Protein 2X1F (pdb70)

Secondary structure (DSSP, 8-state):
--SEEEEES--TT--HHHHHHHHHTTS-EEEEE--B-TTT--B-SEEEEEESSHHHHHHHHHHHTT-EETTEE-EEEE-S-SSGGGHHHHHTT-

Sequence (94 aa):
PSRVVYLGSIPYDQTEEQILDDLCSSNVGPVINLKMMFDPQTGRSKGYAFIEFRDLESSASAVRNLNGYQLGSRFLKCGYSSNSDISGVSSLEHHHH

B-factor: mean 23.45, std 8.24, range [11.52, 58.86]

Nearest PDB structures (foldseek):
  2x1f-assembly1_A  TM=1.011E+00  e=2.261E-21  Saccharomyces cerevisiae
  2x1b-assembly1_A  TM=9.189E-01  e=8.576E-16  Saccharomyces cerevisiae
  6gd3-assembly2_B  TM=8.929E-01  e=2.768E-09  Homo sapiens
  4fxv-assembly1_A  TM=9.094E-01  e=5.404E-09  Homo sapiens
  4qqb-assembly2_B  TM=8.975E-01  e=9.868E-09  Drosophila melanogaster

Structure (mmCIF, N/CA/C/O backbone):
data_2X1F
#
_entry.id   2X1F
#
_cell.length_a   56.719
_cell.length_b   56.719
_cell.length_c   29.169
_cell.angle_alph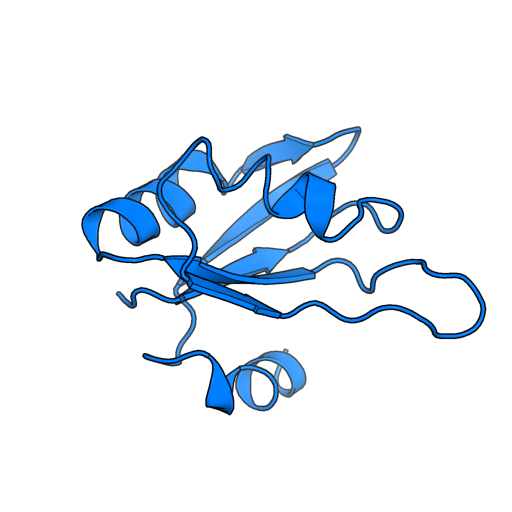a   90.00
_cell.angle_beta   90.00
_cell.angle_gamma   90.00
#
_symmetry.space_group_name_H-M   'P 4'
#
loop_
_entity.id
_entity.type
_entity.pdbx_description
1 polymer "MRNA 3'-END-PROCESSING PROTEIN RNA15"
2 polymer "5'-R(*GP*UP*UP*GP*UP)-3'"
3 water water
#
loop_
_atom_site.group_PDB
_atom_site.id
_atom_site.type_symbol
_atom_site.label_atom_id
_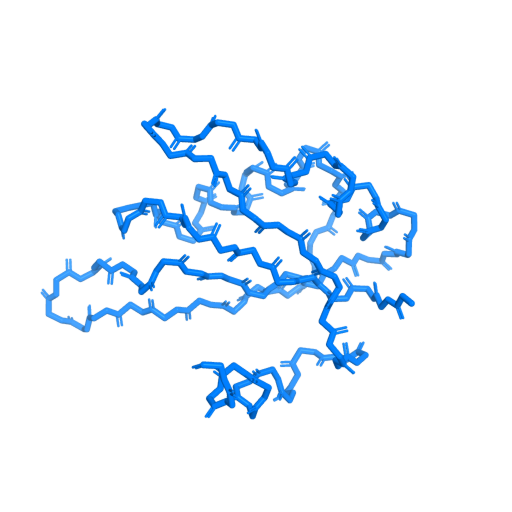atom_site.label_alt_id
_atom_site.label_comp_id
_atom_site.label_asym_id
_atom_site.label_entity_id
_atom_site.label_seq_id
_atom_site.pdbx_PDB_ins_code
_atom_site.Cartn_x
_atom_site.Cartn_y
_atom_site.Cartn_z
_atom_site.occupancy
_atom_site.B_iso_or_equiv
_atom_site.auth_seq_id
_atom_site.auth_comp_id
_atom_site.auth_asym_id
_atom_site.auth_atom_id
_atom_site.pdbx_PDB_model_num
ATOM 1 N N . PRO A 1 1 ? 18.817 3.702 31.200 1.00 25.58 16 PRO A N 1
ATOM 2 C CA . PRO A 1 1 ? 17.616 4.234 30.581 1.00 24.88 16 PRO A CA 1
ATOM 3 C C . PRO A 1 1 ? 16.349 4.186 31.438 1.00 23.77 16 PRO A C 1
ATOM 4 O O . PRO A 1 1 ? 16.320 3.580 32.512 1.00 25.13 16 PRO A O 1
ATOM 8 N N . SER A 1 2 ? 15.310 4.840 30.936 1.00 21.43 17 SER A N 1
ATOM 9 C CA . SER A 1 2 ? 14.031 4.961 31.622 1.00 19.35 17 SER A CA 1
ATOM 10 C C . SER A 1 2 ? 13.035 5.267 30.533 1.00 17.69 17 SER A C 1
ATOM 11 O O . SER A 1 2 ? 13.436 5.713 29.463 1.00 17.15 17 SER A O 1
ATOM 14 N N . ARG A 1 3 ? 11.747 5.055 30.804 1.00 16.49 18 ARG A N 1
ATOM 15 C CA . ARG A 1 3 ? 10.711 5.511 29.887 1.00 15.66 18 ARG A CA 1
ATOM 16 C C . ARG A 1 3 ? 10.481 7.013 30.050 1.00 14.62 18 ARG A C 1
ATOM 17 O O . ARG A 1 3 ? 9.834 7.632 29.195 1.00 13.95 18 ARG A O 1
ATOM 25 N N . VAL A 1 4 ? 11.000 7.582 31.136 1.00 13.48 19 VAL A N 1
ATOM 26 C CA . VAL A 1 4 ? 10.870 9.017 31.405 1.00 13.00 19 VAL A CA 1
ATOM 27 C C . VAL A 1 4 ? 12.119 9.778 30.940 1.00 12.83 19 VAL A C 1
ATOM 28 O O . VAL A 1 4 ? 13.252 9.408 31.264 1.00 13.26 19 VAL A O 1
ATOM 32 N N . VAL A 1 5 ? 11.909 10.858 30.206 1.00 12.01 20 VAL A N 1
ATOM 33 C CA . VAL A 1 5 ? 13.000 11.734 29.796 1.00 11.63 20 VAL A CA 1
ATOM 34 C C . VAL A 1 5 ? 12.775 13.141 30.344 1.00 11.52 20 VAL A C 1
ATOM 35 O O . VAL A 1 5 ? 11.642 13.562 30.584 1.00 12.67 20 VAL A O 1
ATOM 39 N N . TYR A 1 6 ? 13.881 13.832 30.563 1.00 11.68 21 TYR A N 1
ATOM 40 C CA . TYR A 1 6 ? 13.879 15.261 30.838 1.00 11.60 21 TYR A CA 1
ATOM 41 C C . TYR A 1 6 ? 14.117 16.019 29.542 1.00 11.92 21 TYR A C 1
ATOM 42 O O . TYR A 1 6 ? 14.997 15.664 28.752 1.00 11.71 21 TYR A O 1
ATOM 51 N N . LEU A 1 7 ? 13.331 17.076 29.331 1.00 11.79 22 LEU A N 1
ATOM 52 C CA . LEU A 1 7 ? 13.468 17.953 28.180 1.00 12.28 22 LEU A CA 1
ATOM 53 C C . LEU A 1 7 ? 13.650 19.380 28.696 1.00 12.33 22 LEU A C 1
ATOM 54 O O . LEU A 1 7 ? 12.801 19.881 29.432 1.00 13.20 22 LEU A O 1
ATOM 59 N N . GLY A 1 8 ? 14.756 20.020 28.328 1.00 12.95 23 GLY A N 1
ATOM 60 C CA . GLY A 1 8 ? 15.098 21.335 28.842 1.00 13.16 23 GLY A CA 1
ATOM 61 C C . GLY A 1 8 ? 15.438 22.335 27.752 1.00 13.58 23 GLY A C 1
ATOM 62 O O . GLY A 1 8 ? 15.542 22.005 26.564 1.00 13.12 23 GLY A O 1
ATOM 63 N N . SER A 1 9 ? 15.597 23.575 28.187 1.00 14.73 24 SER A N 1
ATOM 64 C CA . SER A 1 9 ? 15.871 24.712 27.320 1.00 15.80 24 SER A CA 1
ATOM 65 C C . SER A 1 9 ? 14.688 24.989 26.387 1.00 15.80 24 SER A C 1
ATOM 66 O O . SER A 1 9 ? 14.872 25.469 25.260 1.00 16.36 24 SER A O 1
ATOM 69 N N . ILE A 1 10 ? 13.484 24.681 26.872 1.00 15.64 25 ILE A N 1
ATOM 70 C CA . ILE A 1 10 ? 12.251 24.860 26.101 1.00 16.23 25 ILE A CA 1
ATOM 71 C C . ILE A 1 10 ? 11.861 26.342 26.144 1.00 16.83 25 ILE A C 1
ATOM 72 O O . ILE A 1 10 ? 11.798 26.933 27.231 1.00 16.96 25 ILE A O 1
ATOM 77 N N . PRO A 1 11 ? 11.580 26.937 24.977 1.00 18.52 26 PRO A N 1
ATOM 78 C CA . PRO A 1 11 ? 11.057 28.305 25.010 1.00 19.17 26 PRO A CA 1
ATOM 79 C C . PRO A 1 11 ? 9.830 28.417 25.924 1.00 20.50 26 PRO A C 1
ATOM 80 O O . PRO A 1 11 ? 8.927 27.589 25.856 1.00 20.13 26 PRO A O 1
ATOM 84 N N . TYR A 1 12 ? 9.805 29.446 26.768 1.00 20.97 27 TYR A N 1
ATOM 85 C CA . TYR A 1 12 ? 8.831 29.554 27.870 1.00 22.28 27 TYR A CA 1
ATOM 86 C C . TYR A 1 12 ? 7.349 29.614 27.493 1.00 23.19 27 TYR A C 1
ATOM 87 O O . TYR A 1 12 ? 6.487 29.229 28.296 1.00 23.85 27 TYR A O 1
ATOM 96 N N . ASP A 1 13 ? 7.059 30.109 26.304 1.00 24.03 28 ASP A N 1
ATOM 97 C CA . ASP A 1 13 ? 5.670 30.257 25.870 1.00 25.15 28 ASP A CA 1
ATOM 98 C C . ASP A 1 13 ? 5.117 28.971 25.274 1.00 24.95 28 ASP A C 1
ATOM 99 O O . ASP A 1 13 ? 3.899 28.853 25.111 1.00 26.14 28 ASP A O 1
ATOM 104 N N . GLN A 1 14 ? 5.985 28.006 24.957 1.00 24.72 29 GLN A N 1
ATOM 105 C CA . GLN A 1 14 ? 5.502 26.725 24.437 1.00 23.99 29 GLN A CA 1
ATOM 106 C C . GLN A 1 14 ? 4.544 26.108 25.443 1.00 23.66 29 GLN A C 1
ATOM 107 O O . GLN A 1 14 ? 4.845 26.029 26.640 1.00 23.83 29 GLN A O 1
ATOM 113 N N . THR A 1 15 ? 3.384 25.673 24.960 1.00 23.53 30 THR A N 1
ATOM 114 C CA . THR A 1 15 ? 2.354 25.112 25.823 1.00 23.55 30 THR A CA 1
ATOM 115 C C . THR A 1 15 ? 2.554 23.604 26.001 1.00 23.26 30 THR A C 1
ATOM 116 O O . THR A 1 15 ? 3.360 22.998 25.295 1.00 23.14 30 THR A O 1
ATOM 120 N N . GLU A 1 16 ? 1.822 23.009 26.937 1.00 23.73 31 GLU A N 1
ATOM 121 C CA . GLU A 1 16 ? 1.868 21.559 27.162 1.00 24.10 31 GLU A CA 1
ATOM 122 C C . GLU A 1 16 ? 1.431 20.808 25.902 1.00 23.73 31 GLU A C 1
ATOM 123 O O . GLU A 1 16 ? 1.976 19.757 25.558 1.00 23.22 31 GLU A O 1
ATOM 129 N N . GLU A 1 17 ? 0.463 21.387 25.204 1.00 23.45 32 GLU A N 1
ATOM 130 C CA . GLU A 1 17 ? -0.080 20.811 23.983 1.00 23.14 32 GLU A CA 1
ATOM 131 C C . GLU A 1 17 ? 0.987 20.794 22.874 1.00 22.05 32 GLU A C 1
ATOM 132 O O . GLU A 1 17 ? 1.124 19.805 22.150 1.00 22.14 32 GLU A O 1
ATOM 138 N N . GLN A 1 18 ? 1.763 21.874 22.767 1.00 20.87 33 GLN A N 1
ATOM 139 C CA . GLN A 1 18 ? 2.844 21.979 21.792 1.00 19.89 33 GLN A CA 1
ATOM 140 C C . GLN A 1 18 ? 3.983 21.003 22.072 1.00 18.70 33 GLN A C 1
ATOM 141 O O . GLN A 1 18 ? 4.553 20.439 21.144 1.00 18.55 33 GLN A O 1
ATOM 147 N N . ILE A 1 19 ? 4.305 20.820 23.348 1.00 17.64 34 ILE A N 1
ATOM 148 C CA . ILE A 1 19 ? 5.344 19.861 23.742 1.00 16.74 34 ILE A CA 1
ATOM 149 C C . ILE A 1 19 ? 4.838 18.442 23.524 1.00 16.53 34 ILE A C 1
ATOM 150 O O . ILE A 1 19 ? 5.582 17.591 23.048 1.00 15.92 34 ILE A O 1
ATOM 155 N N . LEU A 1 20 ? 3.570 18.189 23.844 1.00 16.37 35 LEU A N 1
ATOM 156 C CA . LEU A 1 20 ? 2.956 16.895 23.554 1.00 16.89 35 LEU A CA 1
ATOM 157 C C . LEU A 1 20 ? 3.022 16.580 22.059 1.00 17.24 35 LEU A C 1
ATOM 158 O O . LEU A 1 20 ? 3.402 15.473 21.675 1.00 17.28 35 LEU A O 1
ATOM 163 N N . ASP A 1 21 ? 2.652 17.556 21.226 1.00 17.47 36 ASP A N 1
ATOM 164 C CA A ASP A 1 21 ? 2.688 17.389 19.773 0.70 18.19 36 ASP A CA 1
ATOM 165 C CA B ASP A 1 21 ? 2.693 17.413 19.767 0.30 17.90 36 ASP A CA 1
ATOM 166 C C . ASP A 1 21 ? 4.106 17.082 19.293 1.00 18.04 36 ASP A C 1
ATOM 167 O O . ASP A 1 21 ? 4.306 16.184 18.461 1.00 18.47 36 ASP A O 1
ATOM 176 N N . LEU A 1 22 ? 5.089 17.809 19.821 1.00 17.24 37 LEU A N 1
ATOM 177 C CA . LEU A 1 22 ? 6.501 17.551 19.503 1.00 17.45 37 LEU A CA 1
ATOM 178 C C . LEU A 1 22 ? 6.871 16.107 19.841 1.00 17.29 37 LEU A C 1
ATOM 179 O O . LEU A 1 22 ? 7.387 15.363 18.994 1.00 17.23 37 LEU A O 1
ATOM 184 N N . CYS A 1 23 ? 6.605 15.721 21.085 1.00 17.33 38 CYS A N 1
ATOM 185 C CA . CYS A 1 23 ? 6.994 14.409 21.583 1.00 17.75 38 CYS A CA 1
ATOM 186 C C . CYS A 1 23 ? 6.263 13.267 20.869 1.00 18.82 38 CYS A C 1
ATOM 187 O O . CYS A 1 23 ? 6.800 12.158 20.780 1.00 18.76 38 CYS A O 1
ATOM 190 N N . SER A 1 24 ? 5.067 13.541 20.340 1.00 19.60 39 SER A N 1
ATOM 191 C CA A SER A 1 24 ? 4.285 12.552 19.584 0.70 20.45 39 SER A CA 1
ATOM 192 C CA B SER A 1 24 ? 4.295 12.529 19.609 0.30 19.96 39 SER A CA 1
ATOM 193 C C . SER A 1 24 ? 4.999 12.075 18.329 1.00 20.16 39 SER A C 1
ATOM 194 O O . SER A 1 24 ? 4.735 10.976 17.834 1.00 20.92 39 SER A O 1
ATOM 199 N N . ASN A 1 25 ? 5.876 12.917 17.793 1.00 20.02 40 ASN A N 1
ATOM 200 C CA . ASN A 1 25 ? 6.699 12.538 16.643 1.00 20.36 40 ASN A CA 1
ATOM 201 C C . ASN A 1 25 ? 7.691 11.431 17.000 1.00 19.91 40 ASN A C 1
ATOM 202 O O . ASN A 1 25 ? 8.198 10.744 16.112 1.00 19.96 40 ASN A O 1
ATOM 207 N N . VAL A 1 26 ? 7.983 11.292 18.297 1.00 19.52 41 VAL A N 1
ATOM 208 C CA . VAL A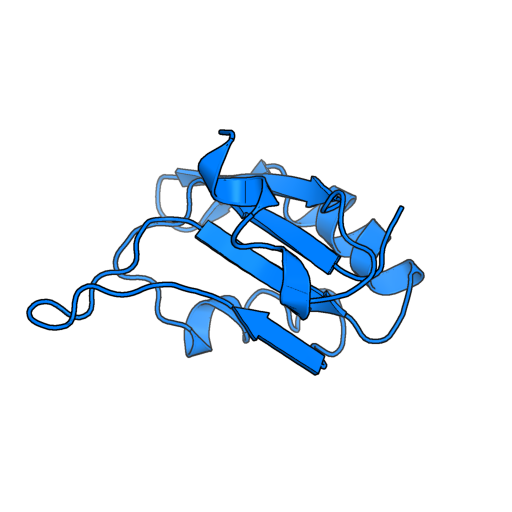 1 26 ? 8.848 10.239 18.812 1.00 19.17 41 VAL A CA 1
ATOM 209 C C . VAL A 1 26 ? 8.051 8.966 19.078 1.00 19.30 41 VAL A C 1
ATOM 210 O O . VAL A 1 26 ? 8.421 7.885 18.609 1.00 19.78 41 VAL A O 1
ATOM 214 N N . GLY A 1 27 ? 6.964 9.097 19.839 1.00 19.06 42 GLY A N 1
ATOM 215 C CA . GLY A 1 27 ? 6.122 7.962 20.211 1.00 19.48 42 GLY A CA 1
ATOM 216 C C . GLY A 1 27 ? 5.015 8.388 21.164 1.00 19.63 42 GLY A C 1
ATOM 217 O O . GLY A 1 27 ? 5.008 9.532 21.614 1.00 19.69 42 GLY A O 1
ATOM 218 N N . PRO A 1 28 ? 4.074 7.477 21.475 1.00 19.78 43 PRO A N 1
ATOM 219 C CA . PRO A 1 28 ? 2.981 7.750 22.421 1.00 19.72 43 PRO A CA 1
ATOM 220 C C . PRO A 1 28 ? 3.467 8.215 23.783 1.00 18.69 43 PRO A C 1
ATOM 221 O O . PRO A 1 28 ? 4.412 7.647 24.325 1.00 18.96 43 PRO A O 1
ATOM 225 N N . VAL A 1 29 ? 2.802 9.233 24.328 1.00 17.53 44 VAL A N 1
ATOM 226 C CA . VAL A 1 29 ? 3.159 9.800 25.620 1.00 17.12 44 VAL A CA 1
ATOM 227 C C . VAL A 1 29 ? 2.079 9.417 26.630 1.00 17.40 44 VAL A C 1
ATOM 228 O O . VAL A 1 29 ? 0.890 9.672 26.398 1.00 16.53 44 VAL A O 1
ATOM 232 N N . ILE A 1 30 ? 2.474 8.805 27.740 1.00 17.90 45 ILE A N 1
ATOM 233 C CA . ILE A 1 30 ? 1.509 8.421 28.776 1.00 18.68 45 ILE A CA 1
ATOM 234 C C . ILE A 1 30 ? 1.424 9.424 29.934 1.00 19.06 45 ILE A C 1
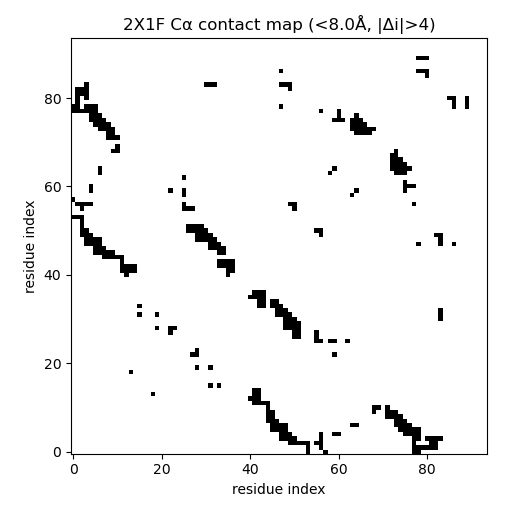ATOM 235 O O . ILE A 1 30 ? 0.378 9.546 30.568 1.00 19.40 45 ILE A O 1
ATOM 240 N N . ASN A 1 31 ? 2.495 10.173 30.183 1.00 18.86 46 ASN A N 1
ATOM 241 C CA . ASN A 1 31 ? 2.479 11.217 31.209 1.00 19.23 46 ASN A CA 1
ATOM 242 C C . ASN A 1 31 ? 3.373 12.375 30.794 1.00 19.06 46 ASN A C 1
ATOM 243 O O . ASN A 1 31 ? 4.372 12.181 30.107 1.00 17.68 46 ASN A O 1
ATOM 248 N N . LEU A 1 32 ? 3.011 13.587 31.207 1.00 19.40 47 LEU A N 1
ATOM 249 C CA . LEU A 1 32 ? 3.804 14.757 30.873 1.00 20.13 47 LEU A CA 1
ATOM 250 C C . LEU A 1 32 ? 3.684 15.777 31.993 1.00 20.75 47 LEU A C 1
ATOM 251 O O . LEU A 1 32 ? 2.578 16.221 32.303 1.00 21.33 47 LEU A O 1
ATOM 256 N N . LYS A 1 33 ? 4.818 16.128 32.599 1.00 20.12 48 LYS A N 1
ATOM 257 C CA . LYS A 1 33 ? 4.867 17.056 33.732 1.00 20.79 48 LYS A CA 1
ATOM 258 C C . LYS A 1 33 ? 5.625 18.317 33.345 1.00 20.48 48 LYS A C 1
ATOM 259 O O . LYS A 1 33 ? 6.805 18.252 32.989 1.00 19.67 48 LYS A O 1
ATOM 265 N N . MET A 1 34 ? 4.930 19.455 33.403 1.00 20.54 49 MET A N 1
ATOM 266 C CA . MET A 1 34 ? 5.529 20.772 33.201 1.00 21.00 49 MET A CA 1
ATOM 267 C C . MET A 1 34 ? 5.052 21.698 34.317 1.00 21.47 49 MET A C 1
ATOM 268 O O . MET A 1 34 ? 4.170 21.339 35.082 1.00 22.20 49 MET A O 1
ATOM 273 N N . MET A 1 35 ? 5.647 22.880 34.403 1.00 22.70 50 MET A N 1
ATOM 274 C CA . MET A 1 35 ? 5.236 23.879 35.384 1.00 23.93 50 MET A CA 1
ATOM 275 C C . MET A 1 35 ? 5.041 25.205 34.705 1.00 23.82 50 MET A C 1
ATOM 276 O O . MET A 1 35 ? 5.845 25.597 33.860 1.00 23.70 50 MET A O 1
ATOM 281 N N . PHE A 1 36 ? 3.969 25.892 35.094 1.00 24.14 51 PHE A N 1
ATOM 282 C CA . PHE A 1 36 ? 3.596 27.168 34.506 1.00 24.44 51 PHE A CA 1
ATOM 283 C C . PHE A 1 36 ? 3.303 28.146 35.628 1.00 25.13 51 PHE A C 1
ATOM 284 O O . PHE A 1 36 ? 2.770 27.754 36.662 1.00 25.57 51 PHE A O 1
ATOM 292 N N . ASP A 1 37 ? 3.662 29.407 35.417 1.00 26.40 52 ASP A N 1
ATOM 293 C CA . ASP A 1 37 ? 3.320 30.482 36.346 1.00 27.25 52 ASP A CA 1
ATOM 294 C C . ASP A 1 37 ? 1.807 30.718 36.290 1.00 27.71 52 ASP A C 1
ATOM 295 O O . ASP A 1 37 ? 1.248 30.874 35.197 1.00 27.18 52 A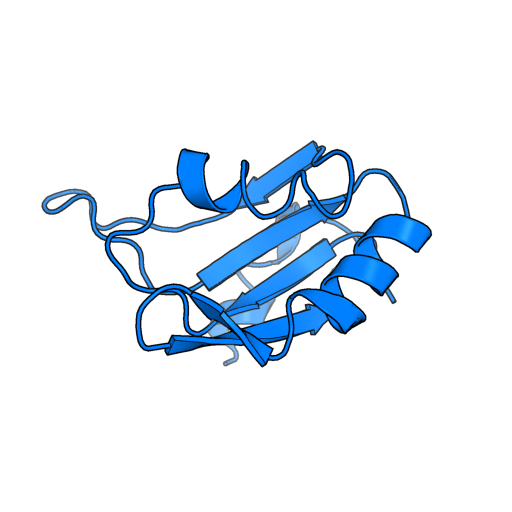SP A O 1
ATOM 300 N N . PRO A 1 38 ? 1.134 30.742 37.461 1.00 28.48 53 PRO A N 1
ATOM 301 C CA . PRO A 1 38 ? -0.330 30.843 37.453 1.00 28.97 53 PRO A CA 1
ATOM 302 C C . PRO A 1 38 ? -0.880 32.166 36.901 1.00 29.48 53 PRO A C 1
ATOM 303 O O . PRO A 1 38 ? -2.034 32.212 36.467 1.00 29.51 53 PRO A O 1
ATOM 307 N N . GLN A 1 39 ? -0.060 33.217 36.922 1.00 30.39 54 GLN A N 1
ATOM 308 C CA . GLN A 1 39 ? -0.469 34.553 36.468 1.00 30.98 54 GLN A CA 1
ATOM 309 C C . GLN A 1 39 ? -0.198 34.783 34.982 1.00 31.06 54 GLN A C 1
ATOM 310 O O . GLN A 1 39 ? -0.972 35.456 34.306 1.00 31.27 54 GLN A O 1
ATOM 316 N N . THR A 1 40 ? 0.896 34.222 34.472 1.00 31.10 55 THR A N 1
ATOM 317 C CA . THR A 1 40 ? 1.318 34.475 33.090 1.00 30.74 55 THR A CA 1
ATOM 318 C C . THR A 1 40 ? 1.042 33.326 32.114 1.00 30.44 55 THR A C 1
ATOM 319 O O . THR A 1 40 ? 0.902 33.547 30.905 1.00 30.42 55 THR A O 1
ATOM 323 N N . GLY A 1 41 ? 0.984 32.097 32.621 1.00 29.68 56 GLY A N 1
ATOM 324 C CA . GLY A 1 41 ? 0.815 30.921 31.769 1.00 29.25 56 GLY A CA 1
ATOM 325 C C . GLY A 1 41 ? 2.111 30.505 31.085 1.00 28.79 56 GLY A C 1
ATOM 326 O O . GLY A 1 41 ? 2.120 29.585 30.260 1.00 28.53 56 GLY A O 1
ATOM 327 N N . ARG A 1 42 ? 3.204 31.182 31.434 1.00 28.82 57 ARG A N 1
ATOM 328 C CA . ARG A 1 42 ? 4.517 30.906 30.853 1.00 28.52 57 ARG A CA 1
ATOM 329 C C . ARG A 1 42 ? 5.107 29.723 31.595 1.00 28.03 57 ARG A C 1
ATOM 330 O O . ARG A 1 42 ? 5.013 29.651 32.826 1.00 27.77 57 ARG A O 1
ATOM 338 N N . SER A 1 43 ? 5.737 28.808 30.863 1.00 27.68 58 SER A N 1
ATOM 339 C CA . SER A 1 43 ? 6.338 27.642 31.492 1.00 27.14 58 SER A CA 1
ATOM 340 C C . SER A 1 43 ? 7.698 27.995 32.093 1.00 26.47 58 SER A C 1
ATOM 341 O O . SER A 1 43 ? 8.200 29.117 31.924 1.00 26.53 58 SER A O 1
ATOM 344 N N . LYS A 1 44 ? 8.288 27.023 32.781 1.00 25.29 59 LYS A N 1
ATOM 345 C CA . LYS A 1 44 ? 9.595 27.193 33.402 1.00 24.27 59 LYS A CA 1
ATOM 346 C C . LYS A 1 44 ? 10.754 26.619 32.569 1.00 22.49 59 LYS A C 1
ATOM 347 O O . LYS A 1 44 ? 11.881 26.558 33.052 1.00 21.86 59 LYS A O 1
ATOM 353 N N . GLY A 1 45 ? 10.491 26.217 31.323 1.00 20.34 60 GLY A N 1
ATOM 354 C CA . GLY A 1 45 ? 11.566 25.850 30.398 1.00 19.01 60 GLY A CA 1
ATOM 355 C C . GLY A 1 45 ? 11.921 24.376 30.314 1.00 17.97 60 GLY A C 1
ATOM 356 O O . GLY A 1 45 ? 12.914 24.008 29.679 1.00 16.41 60 GLY A O 1
ATOM 357 N N . TYR A 1 46 ? 11.132 23.532 30.963 1.00 16.91 61 TYR A N 1
ATOM 358 C CA . TYR A 1 46 ? 11.428 22.101 30.967 1.00 16.98 61 TYR A CA 1
ATOM 359 C C . TYR A 1 46 ? 10.168 21.262 31.055 1.00 16.39 61 TYR A C 1
ATOM 360 O O . TYR A 1 46 ? 9.093 21.765 31.363 1.00 16.96 61 TYR A O 1
ATOM 369 N N . ALA A 1 47 ? 10.322 19.968 30.790 1.00 15.59 62 ALA A N 1
ATOM 370 C CA . ALA A 1 47 ? 9.246 19.012 30.918 1.00 14.97 62 ALA A CA 1
ATOM 371 C C . ALA A 1 47 ? 9.862 17.649 31.206 1.00 14.50 62 ALA A C 1
ATOM 372 O O . ALA A 1 47 ? 11.014 17.394 30.821 1.00 15.02 62 ALA A O 1
ATOM 374 N N . PHE A 1 48 ? 9.109 16.820 31.911 1.00 13.49 63 PHE A N 1
ATOM 375 C CA . PHE A 1 48 ? 9.403 15.398 32.029 1.00 13.08 63 PHE A CA 1
ATOM 376 C C . PHE A 1 48 ? 8.319 14.686 31.241 1.00 12.95 63 PHE A C 1
ATOM 377 O O . PHE A 1 48 ? 7.136 14.963 31.414 1.00 12.96 63 PHE A O 1
ATOM 385 N N . ILE A 1 49 ? 8.729 13.775 30.368 1.00 12.71 64 ILE A N 1
ATOM 386 C CA . ILE A 1 49 ? 7.825 13.090 29.477 1.00 12.92 64 ILE A CA 1
ATOM 387 C C . ILE A 1 49 ? 8.018 11.597 29.661 1.00 13.58 64 ILE A C 1
ATOM 388 O O . ILE A 1 49 ? 9.132 11.100 29.499 1.00 13.94 64 ILE A O 1
ATOM 393 N N . GLU A 1 50 ? 6.939 10.898 29.998 1.00 13.48 65 GLU A N 1
ATOM 394 C CA . GLU A 1 50 ? 6.957 9.436 30.103 1.00 14.36 65 GLU A CA 1
ATOM 395 C C . GLU A 1 50 ? 6.378 8.831 28.832 1.00 14.42 65 GLU A C 1
ATOM 396 O O . GLU A 1 50 ? 5.210 9.066 28.485 1.00 14.78 65 GLU A O 1
ATOM 402 N N . PHE A 1 51 ? 7.196 8.071 28.115 1.00 14.58 66 PHE A N 1
ATOM 403 C CA . PHE A 1 51 ? 6.755 7.342 26.933 1.00 14.78 66 PHE A CA 1
ATOM 404 C C . PHE A 1 51 ? 6.243 5.947 27.283 1.00 15.51 66 PHE A C 1
ATOM 405 O O 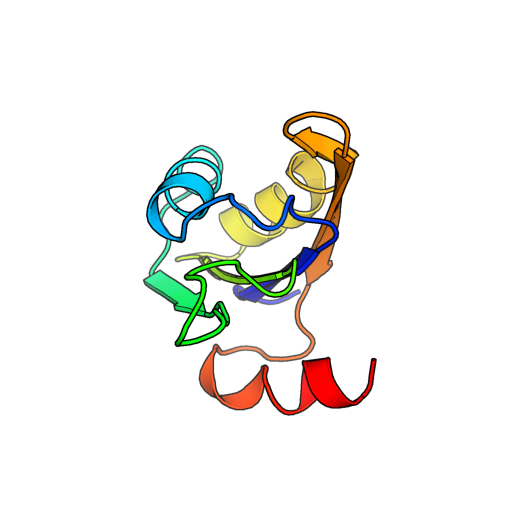. PHE A 1 51 ? 6.456 5.449 28.390 1.00 15.61 66 PHE A O 1
ATOM 413 N N . ARG A 1 52 ? 5.572 5.331 26.317 1.00 16.61 67 ARG A N 1
ATOM 414 C CA . ARG A 1 52 ? 4.955 4.021 26.503 1.00 17.19 67 ARG A CA 1
ATOM 415 C C . ARG A 1 52 ? 5.986 2.902 26.535 1.0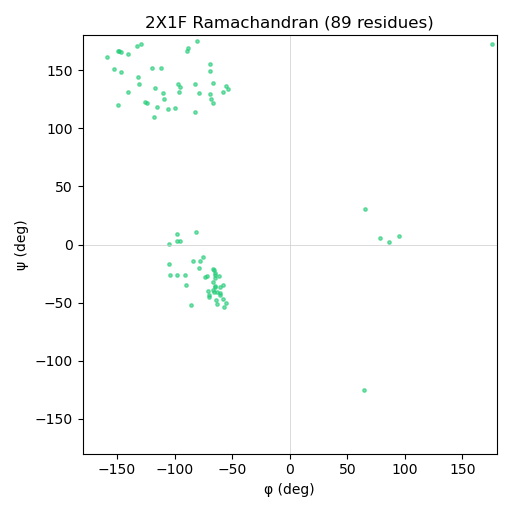0 17.34 67 ARG A C 1
ATOM 416 O O . ARG A 1 52 ? 5.763 1.868 27.168 1.00 18.31 67 ARG A O 1
ATOM 418 N N . ASP A 1 53 ? 7.118 3.111 25.864 1.00 16.98 68 ASP A N 1
ATOM 419 C CA . ASP A 1 53 ? 8.157 2.098 25.808 1.00 17.01 68 ASP A CA 1
ATOM 420 C C . ASP A 1 53 ? 9.564 2.685 25.721 1.00 16.79 68 ASP A C 1
ATOM 421 O O . ASP A 1 53 ? 9.747 3.875 25.442 1.00 15.99 68 ASP A O 1
ATOM 426 N N . LEU A 1 54 ? 10.551 1.828 25.955 1.00 16.39 69 LEU A N 1
ATOM 427 C CA . LEU A 1 54 ? 11.949 2.238 26.016 1.00 16.43 69 LEU A CA 1
ATOM 428 C C . LEU A 1 54 ? 12.546 2.600 24.650 1.00 16.67 69 LEU A C 1
ATOM 429 O O . LEU A 1 54 ? 13.488 3.400 24.560 1.00 16.23 69 LEU A O 1
ATOM 434 N N . GLU A 1 55 ? 12.013 2.007 23.581 1.00 17.19 70 GLU A N 1
ATOM 435 C CA . GLU A 1 55 ? 12.428 2.377 22.238 1.00 17.48 70 GLU A CA 1
ATOM 436 C C . GLU A 1 55 ? 12.120 3.857 22.006 1.00 16.67 70 GLU A C 1
ATOM 437 O O . GLU A 1 55 ? 12.928 4.604 21.454 1.00 16.26 70 GLU A O 1
ATOM 443 N N . SER A 1 56 ? 10.954 4.273 22.475 1.00 16.20 71 SER A N 1
ATOM 444 C CA . SER A 1 56 ? 10.519 5.650 22.297 1.00 16.35 71 SER A CA 1
ATOM 445 C C . SER A 1 56 ? 11.344 6.612 23.141 1.00 15.19 71 SER A C 1
ATOM 446 O O . SER A 1 56 ? 11.759 7.657 22.660 1.00 15.76 71 SER A O 1
ATOM 449 N N . SER A 1 57 ? 11.586 6.274 24.407 1.00 14.73 72 SER A N 1
ATOM 450 C CA . SER A 1 57 ? 12.398 7.157 25.245 1.00 14.26 72 SER A CA 1
ATOM 451 C C . SER A 1 57 ? 13.838 7.248 24.730 1.00 14.05 72 SER A C 1
ATOM 452 O O . SER A 1 57 ? 14.439 8.312 24.796 1.00 13.74 72 SER A O 1
ATOM 455 N N . ALA A 1 58 ? 14.394 6.151 24.208 1.00 13.72 73 ALA A N 1
ATOM 456 C CA . ALA A 1 58 ? 15.712 6.210 23.572 1.00 14.22 73 ALA A CA 1
ATOM 457 C C . ALA A 1 58 ? 15.712 7.159 22.390 1.00 14.93 73 ALA A C 1
ATOM 458 O O . ALA A 1 58 ? 16.633 7.971 22.223 1.00 15.22 73 ALA A O 1
ATOM 460 N N . SER A 1 59 ? 14.660 7.076 21.584 1.00 14.85 74 SER A N 1
ATOM 461 C CA . SER A 1 59 ? 14.498 7.943 20.430 1.00 15.43 74 SER A CA 1
ATOM 462 C C . SER A 1 59 ? 14.339 9.402 20.855 1.00 15.06 74 SER A C 1
ATOM 463 O O . SER A 1 59 ? 14.840 10.307 20.192 1.00 15.34 74 SER A O 1
ATOM 466 N N . ALA A 1 60 ? 13.676 9.630 21.981 1.00 14.66 75 ALA A N 1
ATOM 467 C CA . ALA A 1 60 ? 13.533 10.988 22.497 1.00 14.79 75 ALA A CA 1
ATOM 468 C C . ALA A 1 60 ? 14.898 11.550 22.869 1.00 14.57 75 ALA A C 1
ATOM 469 O O . ALA A 1 60 ? 15.230 12.665 22.492 1.00 14.35 75 ALA A O 1
ATOM 471 N N . VAL A 1 61 ? 15.703 10.780 23.592 1.00 15.07 76 VAL A N 1
ATOM 472 C CA . VAL A 1 61 ? 17.023 11.266 23.996 1.00 15.79 76 VAL A CA 1
ATOM 473 C C . VAL A 1 61 ? 17.911 11.532 22.766 1.00 16.97 76 VAL A C 1
ATOM 474 O O . VAL A 1 61 ? 18.642 12.531 22.712 1.00 17.71 76 VAL A O 1
ATOM 478 N N . ARG A 1 62 ? 17.844 10.649 21.773 1.00 17.95 77 ARG A N 1
ATOM 479 C CA . ARG A 1 62 ? 18.641 10.810 20.557 1.00 19.31 77 ARG A CA 1
ATOM 480 C C . ARG A 1 62 ? 18.167 11.982 19.686 1.00 19.10 77 ARG A C 1
ATOM 481 O O . ARG A 1 62 ? 18.976 12.775 19.193 1.00 20.02 77 ARG A O 1
ATOM 489 N N . ASN A 1 63 ? 16.856 12.115 19.527 1.00 19.15 78 ASN A N 1
ATOM 490 C CA . ASN A 1 63 ? 16.296 13.029 18.529 1.00 18.90 78 ASN A CA 1
ATOM 491 C C . ASN A 1 63 ? 15.705 14.337 19.046 1.00 18.44 78 ASN A C 1
ATOM 492 O O . ASN A 1 63 ? 15.496 15.252 18.259 1.00 19.27 78 ASN A O 1
ATOM 497 N N . LEU A 1 64 ? 15.419 14.438 20.339 1.00 17.94 79 LEU A N 1
ATOM 498 C CA . LEU A 1 64 ? 15.001 15.724 20.902 1.00 17.25 79 LEU A CA 1
ATOM 499 C C . LEU A 1 64 ? 16.198 16.518 21.421 1.00 16.97 79 LEU A C 1
ATOM 500 O O . LEU A 1 64 ? 16.165 17.750 21.481 1.00 16.57 79 LEU A O 1
ATOM 505 N N . ASN A 1 65 ? 17.264 15.826 21.800 1.00 16.58 80 ASN A N 1
ATOM 506 C CA . ASN A 1 65 ? 18.477 16.514 22.173 1.00 17.49 80 ASN A CA 1
ATOM 507 C C . ASN A 1 65 ? 19.076 17.202 20.952 1.00 18.10 80 ASN A C 1
ATOM 508 O O . ASN A 1 65 ? 19.362 16.556 19.934 1.00 18.74 80 ASN A O 1
ATOM 513 N N . GLY A 1 66 ? 19.239 18.517 21.053 1.00 18.58 81 GLY A N 1
ATOM 514 C CA . GLY A 1 66 ? 19.753 19.322 19.953 1.00 19.06 81 GLY A CA 1
ATOM 515 C C . GLY A 1 66 ? 18.699 19.783 18.968 1.00 19.36 81 GLY A C 1
ATOM 516 O O . GLY A 1 66 ? 19.030 20.459 17.983 1.00 20.31 81 GLY A O 1
ATOM 517 N N . TYR A 1 67 ? 17.434 19.444 19.227 1.00 19.27 82 TYR A N 1
ATOM 518 C CA . TYR A 1 67 ? 16.313 19.836 18.373 1.00 19.75 82 TYR A CA 1
ATOM 519 C C . TYR A 1 67 ? 16.123 21.334 18.479 1.00 20.49 82 TYR A C 1
ATOM 520 O O . TYR A 1 67 ? 15.980 21.857 19.576 1.00 19.67 82 TYR A O 1
ATOM 529 N N . GLN A 1 68 ? 16.132 22.028 17.344 1.00 21.71 83 GLN A N 1
ATOM 530 C CA . GLN A 1 68 ? 15.947 23.475 17.364 1.00 23.03 83 GLN A CA 1
ATOM 531 C C . GLN A 1 68 ? 14.464 23.779 17.445 1.00 23.59 83 GLN A C 1
ATOM 532 O O . GLN A 1 68 ? 13.719 23.465 16.525 1.00 23.65 83 GLN A O 1
ATOM 538 N N . LEU A 1 69 ? 14.036 24.371 18.555 1.00 24.18 84 LEU A N 1
ATOM 539 C CA . LEU A 1 69 ? 12.648 24.776 18.741 1.00 24.74 84 LEU A CA 1
ATOM 540 C C . LEU A 1 69 ? 12.638 26.289 18.917 1.00 25.73 84 LEU A C 1
ATOM 541 O O . LEU A 1 69 ? 13.097 26.808 19.933 1.00 25.68 84 LEU A O 1
ATOM 546 N N . GLY A 1 70 ? 12.126 26.992 17.911 1.00 26.72 85 GLY A N 1
ATOM 547 C CA . GLY A 1 70 ? 12.277 28.440 17.848 1.00 27.23 85 GLY A CA 1
ATOM 548 C C . GLY A 1 70 ? 13.743 28.804 17.698 1.00 27.62 85 GLY A C 1
ATOM 549 O O . GLY A 1 70 ? 14.425 28.309 16.797 1.00 28.29 85 GLY A O 1
ATOM 550 N N . SER A 1 71 ? 14.230 29.650 18.602 1.00 27.79 86 SER A N 1
ATOM 551 C CA . SER A 1 71 ? 15.621 30.089 18.616 1.00 27.63 86 SER A CA 1
ATOM 552 C C . SER A 1 71 ? 16.507 29.260 19.558 1.00 27.00 86 SER A C 1
ATOM 553 O O . SER A 1 71 ? 17.698 29.555 19.714 1.00 27.62 86 SER A O 1
ATOM 556 N N . ARG A 1 72 ? 15.933 28.231 20.177 1.00 25.89 87 ARG A N 1
ATOM 557 C CA . ARG A 1 72 ? 16.619 27.464 21.215 1.00 24.82 87 ARG A CA 1
ATOM 558 C C . ARG A 1 72 ? 16.937 26.046 20.760 1.00 2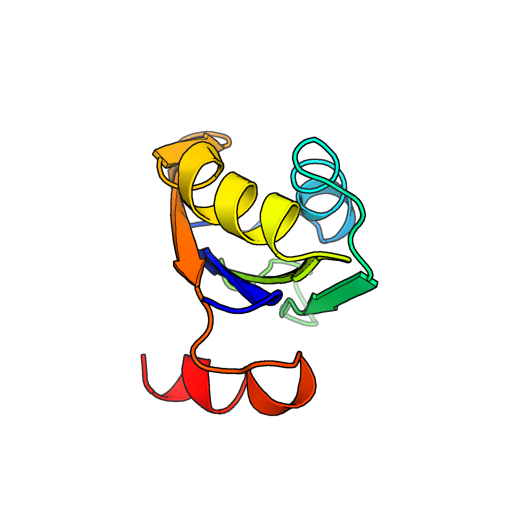3.96 87 ARG A C 1
ATOM 559 O O . ARG A 1 72 ? 16.233 25.478 19.929 1.00 23.91 87 ARG A O 1
ATOM 567 N N . PHE A 1 73 ? 17.997 25.483 21.328 1.00 22.26 88 PHE A N 1
ATOM 568 C CA . PHE A 1 73 ? 18.361 24.090 21.088 1.00 21.39 88 PHE A CA 1
ATOM 569 C C . PHE A 1 73 ? 18.008 23.300 22.325 1.00 19.73 88 PHE A C 1
ATOM 570 O O . PHE A 1 73 ? 18.542 23.547 23.400 1.00 19.88 88 PHE A O 1
ATOM 578 N N . LEU A 1 74 ? 17.077 22.366 22.177 1.00 17.89 89 LEU A N 1
ATOM 579 C CA . LEU A 1 74 ? 16.588 21.618 23.315 1.00 16.53 89 LEU A CA 1
ATOM 580 C C . LEU A 1 74 ? 17.665 20.680 23.833 1.00 16.38 89 LEU A C 1
ATOM 581 O O . LEU A 1 74 ? 18.574 20.288 23.097 1.00 16.31 89 LEU A O 1
ATOM 586 N N . LYS A 1 75 ? 17.549 20.348 25.117 1.00 16.02 90 LYS A N 1
ATOM 587 C CA . LYS A 1 75 ? 18.398 19.369 25.768 1.00 16.18 90 LYS A CA 1
ATOM 588 C C . LYS A 1 75 ? 17.498 18.229 26.214 1.00 15.40 90 LYS A C 1
ATOM 589 O O . LYS A 1 75 ? 16.438 18.468 26.769 1.00 16.13 90 LYS A O 1
ATOM 595 N N . CYS A 1 76 ? 17.916 16.994 25.972 1.00 15.02 91 CYS A N 1
ATOM 596 C CA . CYS A 1 76 ? 17.106 15.842 26.357 1.00 14.45 91 CYS A CA 1
ATOM 597 C C . CYS A 1 76 ? 18.002 14.753 26.894 1.00 14.82 91 CYS A C 1
ATOM 598 O O . CYS A 1 76 ? 19.028 14.401 26.288 1.00 15.85 91 CYS A O 1
ATOM 601 N N . GLY A 1 77 ? 17.614 14.240 28.046 1.00 13.70 92 GLY A N 1
ATOM 602 C CA . GLY A 1 77 ? 18.329 13.151 28.684 1.00 13.83 92 GLY A CA 1
ATOM 603 C C . GLY A 1 77 ? 17.385 12.255 29.427 1.00 13.77 92 GLY A C 1
ATOM 604 O O . GLY A 1 77 ? 16.233 12.598 29.656 1.00 13.64 92 GLY A O 1
ATOM 605 N N . TYR A 1 78 ? 17.853 11.071 29.800 1.00 13.26 93 TYR A N 1
ATOM 606 C CA . TYR A 1 78 ? 17.042 10.210 30.622 1.00 13.63 93 TYR A CA 1
ATOM 607 C C . TYR A 1 78 ? 16.842 10.793 32.004 1.00 14.38 93 TYR A C 1
ATOM 608 O O . TYR A 1 78 ? 17.778 11.353 32.618 1.00 13.88 93 TYR A O 1
ATOM 617 N N . SER A 1 79 ? 15.619 10.663 32.503 1.00 15.04 94 SER A N 1
ATOM 618 C CA . SER A 1 79 ? 15.344 10.959 33.896 1.00 16.72 94 SER A CA 1
ATOM 619 C C . SER A 1 79 ? 16.023 9.889 34.740 1.00 17.90 94 SER A C 1
ATOM 620 O O . SER A 1 79 ? 16.164 8.738 34.301 1.00 17.90 94 SER A O 1
ATOM 623 N N . SER A 1 80 ? 16.431 10.269 35.949 1.00 19.66 95 SER A N 1
ATOM 624 C CA . SER A 1 80 ? 16.957 9.311 36.917 1.00 20.76 95 SER A CA 1
ATOM 625 C C . SER A 1 80 ? 15.825 8.479 37.525 1.00 21.57 95 SER A C 1
ATOM 626 O O . SER A 1 80 ? 16.080 7.487 38.201 1.00 22.31 95 SER A O 1
ATOM 629 N N . ASN A 1 81 ? 14.585 8.897 37.266 1.00 22.05 96 ASN A N 1
ATOM 630 C CA . ASN A 1 81 ? 13.390 8.232 37.749 1.00 22.59 96 ASN A CA 1
ATOM 631 C C . ASN A 1 81 ? 12.800 7.293 36.704 1.00 23.34 96 ASN A C 1
ATOM 632 O O . ASN A 1 81 ? 12.716 7.642 35.529 1.00 22.89 96 ASN A O 1
ATOM 637 N N . SER A 1 82 ? 12.375 6.116 37.149 1.00 24.52 97 SER A N 1
ATOM 638 C CA . SER A 1 82 ? 11.706 5.144 36.287 1.00 25.49 97 SER A CA 1
ATOM 639 C C . SER A 1 82 ? 10.237 5.496 36.054 1.00 26.10 97 SER A C 1
ATOM 640 O O . SER A 1 82 ? 9.624 4.998 35.121 1.00 26.03 97 SER A O 1
ATOM 643 N N . ASP A 1 83 ? 9.660 6.321 36.921 1.00 26.73 98 ASP A N 1
ATOM 644 C CA . ASP A 1 83 ? 8.303 6.798 36.694 1.00 27.35 98 ASP A CA 1
ATOM 645 C C . ASP A 1 83 ? 8.152 8.261 37.072 1.00 26.98 98 ASP A C 1
ATOM 646 O O . ASP A 1 83 ? 8.964 8.818 37.819 1.00 26.85 98 ASP A O 1
ATOM 651 N N . ILE A 1 84 ? 7.062 8.841 36.587 1.00 26.71 99 ILE A N 1
ATOM 652 C CA . ILE A 1 84 ? 6.838 10.285 36.610 1.00 26.64 99 ILE A CA 1
ATOM 653 C C . ILE A 1 84 ? 6.706 10.882 38.018 1.00 26.45 99 ILE A C 1
ATOM 654 O O . ILE A 1 84 ? 6.973 12.062 38.211 1.00 26.27 99 ILE A O 1
ATOM 659 N N . SER A 1 85 ? 6.314 10.062 38.991 1.00 26.69 100 SER A N 1
ATOM 660 C CA . SER A 1 85 ? 5.986 10.546 40.337 1.00 26.70 100 SER A CA 1
ATOM 661 C C . SER A 1 85 ? 7.121 11.297 41.045 1.00 26.12 100 SER A C 1
ATOM 662 O O . SER A 1 85 ? 6.868 12.244 41.786 1.00 26.75 100 SER A O 1
ATOM 665 N N . GLY A 1 86 ? 8.363 10.878 40.821 1.00 25.20 101 GLY A N 1
ATOM 666 C CA . GLY A 1 86 ? 9.496 11.407 41.581 1.00 24.25 101 GLY A CA 1
ATOM 667 C C . GLY A 1 86 ? 10.302 12.507 40.910 1.00 23.39 101 GLY A C 1
ATOM 668 O O . GLY A 1 86 ? 11.306 12.960 41.460 1.00 22.73 101 GLY A O 1
ATOM 669 N N . VAL A 1 87 ? 9.880 12.942 39.725 1.00 22.43 102 VAL A N 1
ATOM 670 C CA . VAL A 1 87 ? 10.712 13.834 38.913 1.00 22.03 102 VAL A CA 1
ATOM 671 C C . VAL A 1 87 ? 10.963 15.222 39.524 1.00 22.14 102 VAL A C 1
ATOM 672 O O . VAL A 1 87 ? 12.010 15.822 39.264 1.00 21.92 102 VAL A O 1
ATOM 676 N N . SER A 1 88 ? 10.033 15.725 40.336 1.00 22.59 103 SER A N 1
ATOM 677 C CA A SER A 1 88 ? 10.222 17.013 41.009 0.50 22.80 103 SER A CA 1
ATOM 678 C CA B SER A 1 88 ? 10.232 17.019 40.995 0.50 22.62 103 SER A CA 1
ATOM 679 C C . SER A 1 88 ? 11.432 16.980 41.949 1.00 22.68 103 SER A C 1
ATOM 680 O O . SER A 1 88 ? 12.147 17.975 42.091 1.00 23.01 103 SER A O 1
ATOM 685 N N . LEU A 1 89 ? 11.666 15.824 42.579 1.00 22.67 104 LEU A N 1
ATOM 686 C CA . LEU A 1 89 ? 12.808 15.643 43.483 1.00 22.54 104 LEU A CA 1
ATOM 687 C C . LEU A 1 89 ? 14.092 15.810 42.682 1.00 22.37 104 LEU A C 1
ATOM 688 O O . LEU A 1 89 ? 14.986 16.568 43.046 1.00 22.87 104 LEU A O 1
ATOM 693 N N . GLU A 1 90 ? 14.155 15.081 41.573 1.00 21.73 105 GLU A N 1
ATOM 694 C CA . GLU A 1 90 ? 15.285 15.128 40.652 1.00 21.39 105 GLU A CA 1
ATOM 695 C C . GLU A 1 90 ? 15.579 16.545 40.174 1.00 21.12 105 GLU A C 1
ATOM 696 O O . GLU A 1 90 ? 16.710 17.013 40.244 1.00 20.82 105 GLU A O 1
ATOM 702 N N . HIS A 1 91 ? 14.555 17.238 39.697 1.00 21.13 106 HIS A N 1
ATOM 703 C CA . HIS A 1 91 ? 14.774 18.540 39.096 1.00 21.83 106 HIS A CA 1
ATOM 704 C C . HIS A 1 91 ? 15.255 19.595 40.090 1.00 22.35 106 HIS A C 1
ATOM 705 O O . HIS A 1 91 ? 16.048 20.468 39.737 1.00 22.48 106 HIS A O 1
ATOM 712 N N . HIS A 1 92 ? 14.815 19.495 41.339 1.00 22.99 107 HIS A N 1
ATOM 713 C CA . HIS A 1 92 ? 15.209 20.473 42.357 1.00 23.90 107 HIS A CA 1
ATOM 714 C C . HIS A 1 92 ? 16.606 20.191 42.953 1.00 24.61 107 HIS A C 1
ATOM 715 O O . HIS A 1 92 ? 16.992 20.798 43.955 1.00 24.74 107 HIS A O 1
ATOM 722 N N . HIS A 1 93 ? 17.354 19.271 42.338 1.00 25.17 108 HIS A N 1
ATOM 723 C CA . HIS A 1 93 ? 18.792 19.112 42.606 1.00 26.37 108 HIS A CA 1
ATOM 724 C C . HIS A 1 93 ? 19.655 19.668 41.481 1.00 27.34 108 HIS A C 1
ATOM 725 O O . HIS A 1 93 ? 20.887 19.604 41.551 1.00 28.08 108 HIS A O 1
ATOM 732 N N . HIS A 1 94 ? 19.005 20.205 40.452 1.00 28.35 109 HIS A N 1
ATOM 733 C CA . HIS A 1 94 ? 19.688 20.832 39.325 1.00 29.15 109 HIS A CA 1
ATOM 734 C C . HIS A 1 94 ? 19.595 22.349 39.446 1.00 29.62 109 HIS A C 1
ATOM 735 O O . HIS A 1 94 ? 18.542 22.892 39.790 1.00 30.32 109 HIS A O 1
#

CATH classification: 3.30.70.330

InterPro domains:
  IPR000504 RNA recognition motif domain [PF00076] (20-90)
  IPR000504 RNA recognition motif domain [PS50102] (18-96)
  IPR000504 RNA recognition motif domain [SM00360] (19-92)
  IPR012677 Nucleotide-binding alpha-beta plait domain superfamily [G3DSA:3.30.70.330] (2-125)
  IPR026896 Transcription termination and cleavage factor, C-terminal domain [PF14304] (254-291)
  IPR035979 RNA-binding domain superfamily [SSF54928] (13-125)
  IPR038192 Transcription termination and cleavage factor, C-terminal domain superfamily [G3DSA:1.10.20.70] (253-291)

Radius of gyration: 12.15 Å; Cα contacts (8 Å, |Δi|>4): 194; chains: 1; bounding box: 20×32×27 Å

Organism: Saccharomyces cerevisiae (strain ATCC 204508 / S288c) (NCBI:txid559292)

Foldseek 3Di:
DALKKKKFQAFFQQAPVNVCVVLVVLHDWDDKDWAADPVPRTTPGMMITGHPDPSSLVSCQVPQQQDDDPNTGMHMDHQPDNDDPCRVVVVVVD

GO terms:
  GO:0003729 mRNA binding (F, IDA)
  GO:0006397 mRNA processing (P, IDA)
  GO:0005848 mRNA cleavage stimulating factor complex (C, IPI)
  GO:0005515 protein binding (F, IPI)
  GO:0060090 molecular adaptor activity (F, EXP)
  GO:0031124 mRNA 3'-end processing (P, IDA)

Solvent-accessible surface area: 5486 Å² total; per-residue (Å²): 138,10,84,0,0,58,0,1,30,3,22,120,88,29,53,64,112,83,0,75,95,13,0,62,129,31,7,94,35,94,62,36,72,17,110,66,42,123,159,92,49,117,3,116,8,26,0,4,0,8,0,48,57,96,135,12,0,29,33,0,36,183,86,4,80,45,87,111,28,61,105,110,119,2,127,12,27,77,6,100,37,82,62,22,79,11,2,58,123,26,38,148,164,177